Protein AF-A0A920K5Q5-F1 (afdb_monomer)

Structure (mmCIF, N/CA/C/O backbone):
data_AF-A0A920K5Q5-F1
#
_entry.id   AF-A0A920K5Q5-F1
#
loop_
_atom_site.group_PDB
_atom_site.id
_atom_site.type_symbol
_atom_site.label_atom_id
_atom_site.label_alt_id
_atom_site.label_comp_id
_atom_site.label_asym_id
_atom_site.label_entity_id
_atom_site.label_seq_id
_atom_site.pdbx_PDB_ins_code
_atom_site.Cartn_x
_atom_site.Cartn_y
_atom_site.Cartn_z
_atom_site.occupancy
_atom_site.B_iso_or_equiv
_atom_site.auth_seq_id
_atom_site.auth_comp_id
_atom_site.auth_asym_id
_atom_site.auth_atom_id
_atom_site.pdbx_PDB_model_num
ATOM 1 N N . MET A 1 1 ? 4.104 -9.080 5.965 1.00 67.62 1 MET A N 1
ATOM 2 C CA . MET A 1 1 ? 4.917 -7.903 6.341 1.00 67.62 1 MET A CA 1
ATOM 3 C C . MET A 1 1 ? 4.139 -6.595 6.173 1.00 67.62 1 MET A C 1
ATOM 5 O O . MET A 1 1 ? 3.909 -5.953 7.184 1.00 67.62 1 MET A O 1
ATOM 9 N N . CYS A 1 2 ? 3.633 -6.235 4.981 1.00 82.06 2 CYS A N 1
ATOM 10 C CA . CYS A 1 2 ? 2.852 -4.992 4.792 1.00 82.06 2 CYS A CA 1
ATOM 11 C C . CYS A 1 2 ? 1.578 -4.891 5.657 1.00 82.06 2 CYS A C 1
ATOM 13 O O . CYS A 1 2 ? 1.337 -3.847 6.245 1.00 82.06 2 CYS A O 1
ATOM 15 N N . ILE A 1 3 ? 0.800 -5.973 5.799 1.00 90.50 3 ILE A N 1
ATOM 16 C CA . ILE A 1 3 ? -0.436 -5.978 6.612 1.00 90.50 3 ILE A CA 1
ATOM 17 C C . ILE A 1 3 ? -0.135 -5.669 8.090 1.00 90.50 3 ILE A C 1
ATOM 19 O O . ILE A 1 3 ? -0.773 -4.817 8.691 1.00 90.50 3 ILE A O 1
ATOM 23 N N . THR A 1 4 ? 0.901 -6.297 8.654 1.00 93.12 4 THR A N 1
ATOM 24 C CA . THR A 1 4 ? 1.338 -6.056 10.039 1.00 93.12 4 THR A CA 1
ATOM 25 C C . THR A 1 4 ? 1.784 -4.612 10.261 1.00 93.12 4 THR A C 1
ATOM 27 O O . THR A 1 4 ? 1.496 -4.038 11.306 1.00 93.12 4 THR A O 1
ATOM 30 N N . ALA A 1 5 ? 2.472 -4.013 9.283 1.00 92.69 5 ALA A N 1
ATOM 31 C CA . ALA A 1 5 ? 2.877 -2.612 9.357 1.00 92.69 5 ALA A CA 1
ATOM 32 C C . ALA A 1 5 ? 1.661 -1.672 9.356 1.00 92.69 5 ALA A C 1
ATOM 34 O O . ALA A 1 5 ? 1.6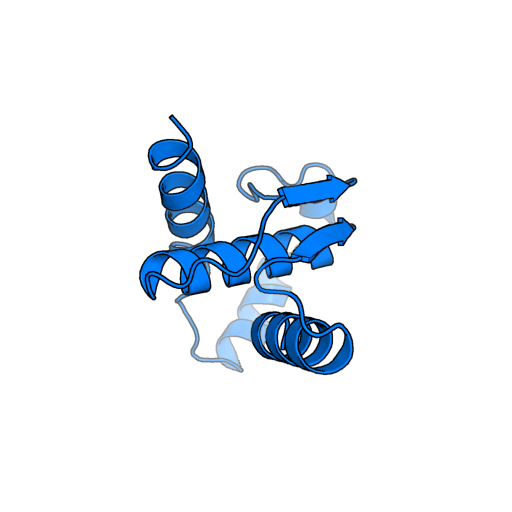02 -0.766 10.181 1.00 92.69 5 ALA A O 1
ATOM 35 N N . ILE A 1 6 ? 0.671 -1.926 8.492 1.00 93.06 6 ILE A N 1
ATOM 36 C CA . ILE A 1 6 ? -0.59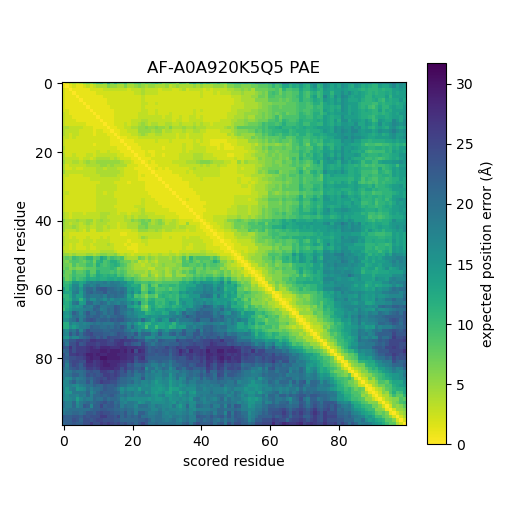9 -1.181 8.465 1.00 93.06 6 ILE A CA 1
ATOM 37 C C . ILE A 1 6 ? -1.292 -1.263 9.831 1.00 93.06 6 ILE A C 1
ATOM 39 O O . ILE A 1 6 ? -1.704 -0.239 10.373 1.00 93.06 6 ILE A O 1
ATOM 43 N N . ASP A 1 7 ? -1.365 -2.460 10.414 1.00 93.50 7 ASP A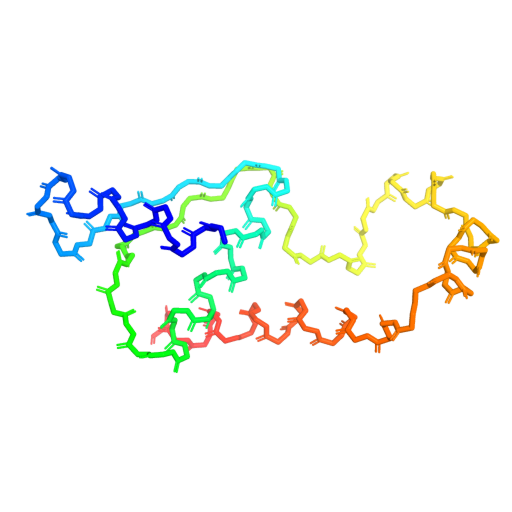 N 1
ATOM 44 C CA . ASP A 1 7 ? -2.001 -2.678 11.715 1.00 93.50 7 ASP A CA 1
ATOM 45 C C . ASP A 1 7 ? -1.273 -1.942 12.847 1.00 93.50 7 ASP A C 1
ATOM 47 O O . ASP A 1 7 ? -1.918 -1.269 13.651 1.00 93.50 7 ASP A O 1
ATOM 51 N N . LYS A 1 8 ? 0.065 -1.978 12.875 1.00 96.06 8 LYS A N 1
ATOM 52 C CA . LYS A 1 8 ? 0.836 -1.260 13.899 1.00 96.06 8 LYS A CA 1
ATOM 53 C C . LYS A 1 8 ? 0.800 0.249 13.752 1.00 96.06 8 LYS A C 1
ATOM 55 O O . LYS A 1 8 ? 0.700 0.936 14.762 1.00 96.06 8 LYS A O 1
ATOM 60 N N . VAL A 1 9 ? 0.833 0.778 12.532 1.00 94.88 9 VAL A N 1
ATOM 61 C CA . VAL A 1 9 ? 0.687 2.225 12.330 1.00 94.88 9 VAL A CA 1
ATOM 62 C C . VAL A 1 9 ? -0.683 2.684 12.823 1.00 94.88 9 VAL A C 1
ATOM 64 O O . VAL A 1 9 ? -0.743 3.675 13.545 1.00 94.88 9 VAL A O 1
ATOM 67 N N . ARG A 1 10 ? -1.761 1.949 12.516 1.00 94.75 10 ARG A N 1
ATOM 68 C CA . ARG A 1 10 ? -3.118 2.250 13.008 1.00 94.75 10 ARG A CA 1
ATOM 69 C C . ARG A 1 10 ? -3.211 2.225 14.530 1.00 94.75 10 ARG A C 1
ATOM 71 O O . ARG A 1 10 ? -3.785 3.141 15.103 1.00 94.75 10 ARG A O 1
ATOM 78 N N . GLU A 1 11 ? -2.614 1.221 15.170 1.00 95.44 11 GLU A N 1
ATOM 79 C CA . GLU A 1 11 ? -2.567 1.103 16.634 1.00 95.44 11 GLU A CA 1
ATOM 80 C C . GLU A 1 11 ? -1.824 2.279 17.281 1.00 95.44 11 GLU A C 1
ATOM 82 O O . GLU A 1 11 ? -2.325 2.872 18.230 1.00 95.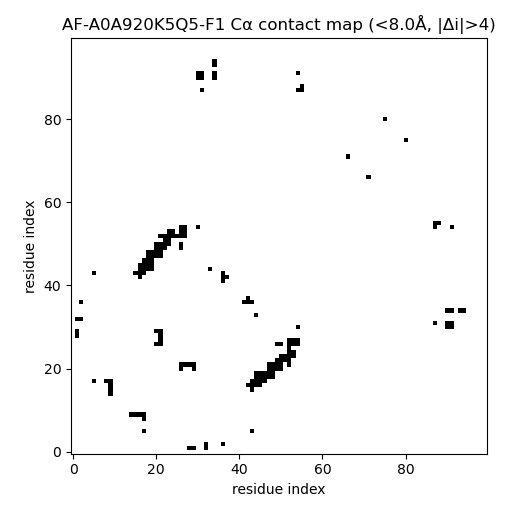44 11 GLU A O 1
ATOM 87 N N . ILE A 1 12 ? -0.665 2.664 16.736 1.00 96.75 12 ILE A N 1
ATOM 88 C CA . ILE A 1 12 ? 0.152 3.769 17.265 1.00 96.75 12 ILE A CA 1
ATOM 89 C C . ILE A 1 12 ? -0.530 5.126 17.058 1.00 96.75 12 ILE A C 1
ATOM 91 O O . ILE A 1 12 ? -0.483 5.985 17.933 1.00 96.75 12 ILE A O 1
ATOM 95 N N . SER A 1 13 ? -1.139 5.335 15.891 1.00 93.94 13 SER A N 1
ATOM 96 C CA . SER A 1 13 ? -1.788 6.606 15.541 1.00 93.94 13 SER A CA 1
ATOM 97 C C . SER A 1 13 ? -3.237 6.710 16.022 1.00 93.94 13 SER A C 1
ATOM 99 O O . SER A 1 13 ? -3.816 7.789 15.946 1.00 93.94 13 SER A O 1
ATOM 101 N N . ASN A 1 14 ? -3.805 5.619 16.545 1.00 94.44 14 ASN A N 1
ATOM 102 C CA . ASN A 1 14 ? -5.187 5.512 17.005 1.00 94.44 14 ASN A CA 1
ATOM 103 C C . ASN A 1 14 ? -6.218 5.971 15.953 1.00 94.44 14 ASN A C 1
ATOM 105 O O . ASN A 1 14 ? -7.158 6.705 16.258 1.00 94.44 14 ASN A O 1
ATOM 109 N N . VAL A 1 15 ? -6.025 5.552 14.697 1.00 95.00 15 VAL A N 1
ATOM 110 C CA . VAL A 1 15 ? -6.920 5.879 13.572 1.00 95.00 15 VAL A CA 1
ATOM 111 C C . VAL A 1 15 ? -7.524 4.631 12.942 1.00 95.00 15 VAL A C 1
ATOM 113 O O . VAL A 1 15 ? -6.882 3.585 12.810 1.00 95.00 15 VAL A O 1
ATOM 116 N N . GLU A 1 16 ? -8.762 4.758 12.466 1.00 92.25 16 GLU A N 1
ATOM 117 C CA . GLU A 1 16 ? -9.446 3.660 11.785 1.00 92.25 16 GLU A CA 1
ATOM 118 C C . GLU A 1 16 ? -8.859 3.362 10.406 1.00 92.25 16 GLU A C 1
ATOM 120 O O . GLU A 1 16 ? -8.805 2.200 10.015 1.00 92.25 16 GLU A O 1
ATOM 125 N N . LYS A 1 17 ? -8.366 4.362 9.674 1.00 93.25 17 LYS A N 1
ATOM 126 C CA . LYS A 1 17 ? -7.799 4.170 8.333 1.00 93.25 17 LYS A CA 1
ATOM 127 C C . LYS A 1 17 ? -6.523 4.968 8.157 1.00 93.25 17 LYS A C 1
ATOM 129 O O . LYS A 1 17 ? -6.381 6.049 8.719 1.00 93.25 17 LYS A O 1
ATOM 134 N N . ILE A 1 18 ? -5.623 4.454 7.326 1.00 93.56 18 ILE A N 1
ATOM 135 C CA . ILE A 1 18 ? -4.378 5.143 6.974 1.00 93.56 18 ILE A CA 1
ATOM 136 C C . ILE A 1 18 ? -4.264 5.356 5.468 1.00 93.56 18 ILE A C 1
ATOM 138 O O . ILE A 1 18 ? -4.789 4.580 4.667 1.00 93.56 18 ILE A O 1
ATOM 142 N N . ASN A 1 19 ? -3.541 6.403 5.084 1.00 94.12 19 ASN A N 1
ATOM 143 C CA . ASN A 1 19 ? -3.074 6.576 3.716 1.00 94.12 19 ASN A CA 1
ATOM 144 C C . ASN A 1 19 ? -1.767 5.802 3.551 1.00 94.12 19 ASN A C 1
ATOM 146 O O . ASN A 1 19 ? -0.900 5.847 4.425 1.00 94.12 19 ASN A O 1
ATOM 150 N N . THR A 1 20 ? -1.628 5.084 2.444 1.00 93.44 20 THR A N 1
ATOM 151 C CA . THR A 1 20 ? -0.459 4.241 2.186 1.00 93.44 20 THR A CA 1
ATOM 152 C C . THR A 1 20 ? 0.227 4.661 0.897 1.00 93.44 20 THR A C 1
ATOM 154 O O . THR A 1 20 ? -0.424 5.071 -0.061 1.00 93.44 20 THR A O 1
ATOM 157 N N . LEU A 1 21 ? 1.556 4.566 0.877 1.00 93.50 21 LEU A N 1
ATOM 158 C CA . LEU A 1 21 ? 2.368 4.873 -0.292 1.00 93.50 21 LEU A CA 1
ATOM 159 C C . LEU A 1 21 ? 3.315 3.711 -0.577 1.00 93.50 21 LEU A C 1
ATOM 161 O O . LEU A 1 21 ? 4.002 3.220 0.320 1.00 93.50 21 LEU A O 1
ATOM 165 N N . GLY A 1 22 ? 3.344 3.279 -1.832 1.00 91.50 22 GLY A N 1
ATOM 166 C CA . GLY A 1 22 ? 4.243 2.253 -2.334 1.00 91.50 22 GLY A CA 1
ATOM 167 C C . GLY A 1 22 ? 5.198 2.823 -3.377 1.00 91.50 22 GLY A C 1
ATOM 168 O O . GLY A 1 22 ? 4.779 3.552 -4.275 1.00 91.50 22 GLY A O 1
ATOM 169 N N . PHE A 1 23 ? 6.479 2.479 -3.259 1.00 90.12 23 PHE A N 1
ATOM 170 C CA . PHE A 1 23 ? 7.527 2.898 -4.187 1.00 90.12 23 PHE A CA 1
ATOM 171 C C . PHE A 1 23 ? 8.244 1.680 -4.775 1.00 90.12 23 PHE A C 1
ATOM 173 O O . PHE A 1 23 ? 8.639 0.777 -4.030 1.00 90.12 23 PHE A O 1
ATOM 180 N N . CYS A 1 24 ? 8.425 1.654 -6.099 1.00 89.25 24 CYS A N 1
ATOM 181 C CA . CYS A 1 24 ? 9.046 0.539 -6.825 1.00 89.25 24 CYS A CA 1
ATOM 182 C C . CYS A 1 24 ? 8.363 -0.812 -6.492 1.00 89.25 24 CYS A C 1
ATOM 184 O O . CYS A 1 24 ? 7.139 -0.926 -6.539 1.00 89.25 24 CYS A O 1
ATOM 186 N N . ILE A 1 25 ? 9.120 -1.842 -6.101 1.00 86.88 25 ILE A N 1
ATOM 187 C CA . ILE A 1 25 ? 8.580 -3.150 -5.683 1.00 86.88 25 ILE A CA 1
ATOM 188 C C . ILE A 1 25 ? 7.664 -3.058 -4.451 1.00 86.88 25 ILE A C 1
ATOM 190 O O . ILE A 1 25 ? 6.785 -3.897 -4.244 1.00 86.88 25 ILE A O 1
ATOM 194 N N . GLY A 1 26 ? 7.841 -2.013 -3.636 1.00 85.19 26 GLY A N 1
ATOM 195 C CA . GLY A 1 26 ? 6.997 -1.744 -2.480 1.00 85.19 26 GLY A CA 1
ATOM 196 C C . GLY A 1 26 ? 5.547 -1.475 -2.872 1.00 85.19 26 GLY A C 1
ATOM 197 O O . GLY A 1 26 ? 4.649 -1.884 -2.142 1.00 85.19 26 GLY A O 1
ATOM 198 N N . GLY A 1 27 ? 5.301 -0.868 -4.039 1.00 86.88 27 GLY A N 1
ATOM 199 C CA . GLY A 1 27 ? 3.944 -0.680 -4.553 1.00 86.88 27 GLY A CA 1
ATOM 200 C C . GLY A 1 27 ? 3.282 -1.990 -4.952 1.00 86.88 27 GLY A C 1
ATOM 201 O O . GLY A 1 27 ? 2.145 -2.229 -4.563 1.00 86.88 27 GLY A O 1
ATOM 202 N N . THR A 1 28 ? 4.010 -2.895 -5.608 1.00 87.94 28 THR A N 1
ATOM 203 C CA . THR A 1 28 ? 3.499 -4.235 -5.928 1.00 87.94 28 THR A CA 1
ATOM 204 C C . THR A 1 28 ? 3.111 -5.004 -4.663 1.00 87.94 28 THR A C 1
ATOM 206 O O . THR A 1 28 ? 2.028 -5.583 -4.580 1.00 87.94 28 THR A O 1
ATOM 209 N N . LEU A 1 29 ? 3.977 -4.987 -3.645 1.00 89.25 29 LEU A N 1
ATOM 210 C CA . LEU A 1 29 ? 3.712 -5.648 -2.365 1.00 89.25 29 LEU A CA 1
ATOM 211 C C . LEU A 1 29 ? 2.530 -5.015 -1.622 1.00 89.25 29 LEU A C 1
ATOM 213 O O . LEU A 1 29 ? 1.717 -5.740 -1.042 1.00 89.25 29 LEU A O 1
ATOM 217 N N . LEU A 1 30 ? 2.419 -3.684 -1.656 1.00 89.88 30 LEU A N 1
ATOM 218 C CA . LEU A 1 30 ? 1.313 -2.944 -1.057 1.00 89.88 30 LEU A CA 1
ATOM 219 C C . LEU A 1 30 ? -0.017 -3.273 -1.744 1.00 89.88 30 LEU A C 1
ATOM 221 O O . LEU A 1 30 ? -0.991 -3.549 -1.050 1.00 89.88 30 LEU A O 1
ATOM 225 N N . SER A 1 31 ? -0.053 -3.340 -3.075 1.00 89.12 31 SER A N 1
ATOM 226 C CA . SER A 1 31 ? -1.248 -3.731 -3.834 1.00 89.12 31 SER A CA 1
ATOM 227 C C . SER A 1 31 ? -1.671 -5.172 -3.552 1.00 89.12 31 SER A C 1
ATOM 229 O O . SER A 1 31 ? -2.853 -5.435 -3.333 1.00 89.12 31 SER A O 1
ATOM 231 N N . CYS A 1 32 ? -0.721 -6.108 -3.461 1.00 89.81 32 CYS A N 1
ATOM 232 C CA . CYS A 1 32 ? -1.014 -7.479 -3.037 1.00 89.81 32 CYS A CA 1
ATOM 233 C C . CYS A 1 32 ? -1.603 -7.522 -1.618 1.00 89.81 32 CYS A C 1
ATOM 235 O O . CYS A 1 32 ? -2.583 -8.224 -1.370 1.00 89.81 32 CYS A O 1
ATOM 237 N N . ALA A 1 33 ? -1.031 -6.759 -0.682 1.00 90.12 33 ALA A N 1
ATOM 238 C CA . ALA A 1 33 ? -1.538 -6.672 0.685 1.00 90.12 33 ALA A CA 1
ATOM 239 C C . ALA A 1 33 ? -2.942 -6.053 0.741 1.00 90.12 33 ALA A C 1
ATOM 241 O O . ALA A 1 33 ? -3.802 -6.580 1.445 1.00 90.12 33 ALA A O 1
ATOM 242 N N . ALA A 1 34 ? -3.192 -4.995 -0.033 1.00 90.19 34 ALA A N 1
ATOM 243 C CA . ALA A 1 34 ? -4.502 -4.367 -0.156 1.00 90.19 34 ALA A CA 1
ATOM 244 C C . ALA A 1 34 ? -5.553 -5.347 -0.700 1.00 90.19 34 ALA A C 1
ATOM 246 O O . ALA A 1 34 ? -6.636 -5.445 -0.131 1.00 90.19 34 ALA A O 1
ATOM 247 N N . GLY A 1 35 ? -5.216 -6.155 -1.712 1.00 89.31 35 GLY A N 1
ATOM 248 C CA . GLY A 1 35 ? -6.110 -7.201 -2.223 1.00 89.31 35 GLY A CA 1
ATOM 249 C C . GLY A 1 35 ? -6.457 -8.268 -1.175 1.00 89.31 35 GLY A C 1
ATOM 250 O O . GLY A 1 35 ? -7.599 -8.723 -1.094 1.00 89.31 35 GLY A O 1
ATOM 251 N N . VAL A 1 36 ? -5.500 -8.645 -0.319 1.00 90.94 36 VAL A N 1
ATOM 252 C CA . VAL A 1 36 ? -5.754 -9.566 0.805 1.00 90.94 36 VAL A CA 1
ATOM 253 C C . VAL A 1 36 ? -6.663 -8.927 1.859 1.00 90.94 36 VAL A C 1
ATOM 255 O O . VAL A 1 36 ? -7.590 -9.582 2.332 1.00 90.94 36 VAL A O 1
ATOM 258 N N . ILE A 1 37 ? -6.424 -7.662 2.209 1.00 89.12 37 ILE A N 1
ATOM 259 C CA . ILE A 1 37 ? -7.228 -6.885 3.166 1.00 89.12 37 ILE A CA 1
ATOM 260 C C . ILE A 1 37 ? -8.675 -6.733 2.665 1.00 89.12 37 ILE A C 1
ATOM 262 O O . ILE A 1 37 ? -9.611 -7.006 3.420 1.00 89.12 37 ILE A O 1
ATOM 266 N N . ALA A 1 38 ? -8.858 -6.413 1.380 1.00 89.25 38 ALA A N 1
ATOM 267 C CA . ALA A 1 38 ? -10.166 -6.316 0.734 1.00 89.25 38 ALA A CA 1
ATOM 268 C C . ALA A 1 38 ? -10.917 -7.658 0.763 1.00 89.25 38 ALA A C 1
ATOM 270 O O . ALA A 1 38 ? -12.072 -7.719 1.179 1.00 89.25 38 ALA A O 1
ATOM 271 N N . LYS A 1 39 ? -10.238 -8.770 0.442 1.00 91.00 39 LYS A N 1
ATOM 272 C CA . LYS A 1 39 ? -10.823 -10.119 0.546 1.00 91.00 39 LYS A CA 1
ATOM 273 C C . LYS A 1 39 ? -11.244 -10.478 1.977 1.00 91.00 39 LYS A C 1
ATOM 275 O O . LYS A 1 39 ? -12.202 -11.223 2.165 1.00 91.00 39 LYS A O 1
ATOM 280 N N . GLN A 1 40 ? -10.540 -9.960 2.983 1.00 91.25 40 GLN A N 1
ATOM 281 C CA . GLN A 1 40 ? -10.885 -10.123 4.399 1.00 91.25 40 GLN A CA 1
ATOM 282 C C . GLN A 1 40 ? -11.986 -9.158 4.872 1.00 91.25 40 GLN A C 1
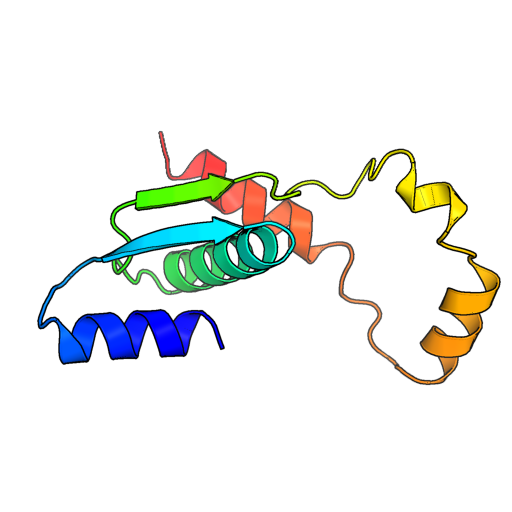ATOM 284 O O . GLN A 1 40 ? -12.335 -9.195 6.050 1.00 91.25 40 GLN A O 1
ATOM 289 N N . LYS A 1 41 ? -12.535 -8.310 3.988 1.00 89.62 41 LYS A N 1
ATOM 290 C CA . LYS A 1 41 ? -13.531 -7.270 4.305 1.00 89.62 41 LYS A CA 1
ATOM 291 C C . LYS A 1 41 ? -13.069 -6.305 5.403 1.00 89.62 41 LYS A C 1
ATOM 293 O O . LYS A 1 41 ? -13.870 -5.826 6.202 1.00 89.62 41 LYS A O 1
ATOM 298 N N . ARG A 1 42 ? -11.761 -6.045 5.471 1.00 89.88 42 ARG A N 1
ATOM 299 C CA . ARG A 1 42 ? -11.166 -5.108 6.427 1.00 89.88 42 ARG A CA 1
ATOM 300 C C . ARG A 1 42 ? -11.039 -3.740 5.759 1.00 89.88 42 ARG A C 1
ATOM 302 O O . ARG A 1 42 ? -10.367 -3.617 4.743 1.00 89.88 42 ARG A O 1
ATOM 309 N N . ASP A 1 43 ? -11.635 -2.714 6.351 1.00 88.25 43 ASP A N 1
ATOM 310 C CA . ASP A 1 43 ? -11.616 -1.350 5.811 1.00 88.25 43 ASP A CA 1
ATOM 311 C C . ASP A 1 43 ? -10.571 -0.489 6.540 1.00 88.25 43 ASP A C 1
ATOM 313 O O . ASP A 1 43 ? -10.878 0.287 7.440 1.00 88.25 43 ASP A O 1
ATOM 317 N N . THR A 1 44 ? -9.292 -0.727 6.232 1.00 90.62 44 THR A N 1
ATOM 318 C CA . THR A 1 44 ? -8.149 -0.179 6.996 1.00 90.62 44 THR A CA 1
ATOM 319 C C . THR A 1 44 ? -7.304 0.823 6.214 1.00 90.62 44 THR A C 1
ATOM 321 O O . THR A 1 44 ? -6.402 1.443 6.780 1.00 90.62 44 THR A O 1
ATOM 324 N N . ILE A 1 45 ? -7.546 0.955 4.909 1.00 90.81 45 ILE A N 1
ATOM 325 C CA . ILE A 1 45 ? -6.776 1.796 3.990 1.00 90.81 45 ILE A CA 1
ATOM 326 C C . ILE A 1 45 ? -7.724 2.838 3.403 1.00 90.81 45 ILE A C 1
ATOM 328 O O . ILE A 1 45 ? -8.727 2.482 2.799 1.00 90.81 45 ILE A O 1
ATOM 332 N N . ASN A 1 46 ? -7.397 4.117 3.573 1.00 93.25 46 ASN A N 1
ATOM 333 C CA . ASN A 1 46 ? -8.186 5.219 3.023 1.00 93.25 46 ASN A CA 1
ATOM 334 C C . ASN A 1 46 ? -7.772 5.560 1.585 1.00 93.25 46 ASN A C 1
ATOM 336 O O . ASN A 1 46 ? -8.612 5.807 0.730 1.00 93.25 46 ASN A O 1
ATOM 340 N N . SER A 1 47 ? -6.466 5.566 1.311 1.00 90.94 47 SER A N 1
ATOM 341 C CA . SER A 1 47 ? -5.932 5.789 -0.032 1.00 90.94 47 SER A CA 1
ATOM 342 C C . SER A 1 47 ? -4.623 5.033 -0.242 1.00 90.94 47 SER A C 1
ATOM 344 O O . SER A 1 47 ? -3.892 4.731 0.712 1.00 90.94 47 SER A O 1
ATOM 346 N N . ILE A 1 48 ? -4.343 4.712 -1.505 1.00 91.69 48 ILE A N 1
ATOM 347 C CA . ILE A 1 48 ? -3.109 4.060 -1.941 1.00 91.69 48 ILE A CA 1
ATOM 348 C C . ILE A 1 48 ? -2.474 4.917 -3.029 1.00 91.69 48 ILE A C 1
ATOM 350 O O . ILE A 1 48 ? -3.045 5.082 -4.104 1.00 91.69 48 ILE A O 1
ATOM 354 N N . THR A 1 49 ? -1.269 5.411 -2.768 1.00 91.62 49 THR A N 1
ATOM 355 C CA . THR A 1 49 ? -0.445 6.113 -3.755 1.00 91.62 49 THR A CA 1
ATOM 356 C C . THR A 1 49 ? 0.651 5.179 -4.250 1.00 91.62 49 THR A C 1
ATOM 358 O O . THR A 1 49 ? 1.437 4.657 -3.461 1.00 91.62 49 THR A O 1
ATOM 361 N N . LEU A 1 50 ? 0.730 4.974 -5.563 1.00 89.25 50 LEU A N 1
ATOM 362 C CA . LEU A 1 50 ? 1.734 4.119 -6.193 1.00 89.25 50 LEU A CA 1
ATOM 363 C C . LEU A 1 50 ? 2.677 4.974 -7.030 1.00 89.25 50 LE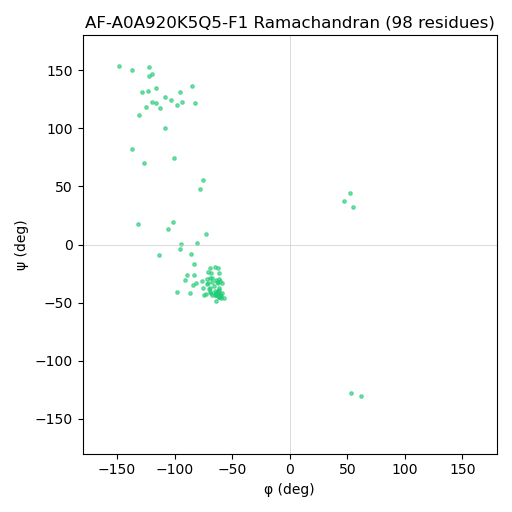U A C 1
ATOM 365 O O . LEU A 1 50 ? 2.259 5.601 -7.999 1.00 89.25 50 LEU A O 1
ATOM 369 N N . MET A 1 51 ? 3.955 4.988 -6.662 1.00 85.06 51 MET A N 1
ATOM 370 C CA . MET A 1 51 ? 4.969 5.788 -7.342 1.00 85.06 51 MET A CA 1
ATOM 371 C C . MET A 1 51 ? 6.009 4.874 -7.985 1.00 85.06 51 MET A C 1
ATOM 373 O O . MET A 1 51 ? 6.614 4.038 -7.309 1.00 85.06 51 MET A O 1
ATOM 377 N N . ALA A 1 52 ? 6.176 5.002 -9.306 1.00 82.12 52 ALA A N 1
ATOM 378 C CA . ALA A 1 52 ? 7.097 4.192 -10.115 1.00 82.12 52 ALA A CA 1
ATOM 379 C C . ALA A 1 52 ? 7.000 2.676 -9.828 1.00 82.12 52 ALA A C 1
ATOM 381 O O . ALA A 1 52 ? 8.007 1.975 -9.763 1.00 82.12 52 ALA A O 1
ATOM 382 N N . SER A 1 53 ? 5.786 2.181 -9.577 1.00 79.56 53 SER A N 1
ATOM 383 C CA . SER A 1 53 ? 5.540 0.797 -9.171 1.00 79.56 53 SER A CA 1
ATOM 384 C C . SER A 1 53 ? 4.881 0.033 -10.310 1.00 79.56 53 SER A C 1
ATOM 386 O O . SER A 1 53 ? 3.851 0.459 -10.830 1.00 79.56 53 SER A O 1
ATOM 388 N N . LEU A 1 54 ? 5.466 -1.101 -10.689 1.00 77.81 54 LEU A N 1
ATOM 389 C CA . LEU A 1 54 ? 4.887 -1.992 -11.689 1.00 77.81 54 LEU A CA 1
ATOM 390 C C . LEU A 1 54 ? 3.839 -2.885 -11.020 1.00 77.81 54 LEU A C 1
ATOM 392 O O . LEU A 1 54 ? 4.134 -3.606 -10.065 1.00 77.81 54 LEU A O 1
ATOM 396 N N . LEU A 1 55 ? 2.607 -2.816 -11.513 1.00 75.69 55 LEU A N 1
ATOM 397 C CA . LEU A 1 55 ? 1.536 -3.728 -11.113 1.00 75.69 55 LEU A CA 1
ATOM 398 C C . LEU A 1 55 ? 1.387 -4.866 -12.120 1.00 75.69 55 LEU A C 1
ATOM 400 O O . LEU A 1 55 ? 1.253 -6.020 -11.731 1.00 75.69 55 LEU A O 1
ATOM 404 N N . GLU A 1 56 ? 1.481 -4.544 -13.408 1.00 72.94 56 GLU A N 1
ATOM 405 C CA . GLU A 1 56 ? 1.421 -5.518 -14.488 1.00 72.94 56 GLU A CA 1
ATOM 406 C C . GLU A 1 56 ? 2.838 -5.878 -14.949 1.00 72.94 56 GLU A C 1
ATOM 408 O O . GLU A 1 56 ? 3.605 -5.013 -15.372 1.00 72.94 56 GLU A O 1
ATOM 413 N N . PHE A 1 57 ? 3.184 -7.162 -14.849 1.00 73.44 57 PHE A N 1
ATOM 414 C CA . PHE A 1 57 ? 4.504 -7.693 -15.211 1.00 73.44 57 PHE A CA 1
ATOM 415 C C . PHE A 1 57 ? 4.474 -8.476 -16.531 1.00 73.44 57 PHE A C 1
ATOM 417 O O . PHE A 1 57 ? 5.430 -9.182 -16.842 1.00 73.44 57 PHE A O 1
ATOM 424 N N . SER A 1 58 ? 3.400 -8.373 -17.319 1.00 72.56 58 SER A N 1
ATOM 425 C CA . SER A 1 58 ? 3.333 -8.983 -18.655 1.00 72.56 58 SER A CA 1
ATOM 426 C C . SER A 1 58 ? 4.365 -8.390 -19.626 1.00 72.56 58 SER A C 1
ATOM 428 O O . SER A 1 58 ? 4.894 -9.101 -20.485 1.00 72.56 58 SER A O 1
ATOM 430 N N . ASP A 1 59 ? 4.724 -7.112 -19.462 1.00 69.75 59 ASP A N 1
ATOM 431 C CA . ASP A 1 59 ? 5.801 -6.483 -20.230 1.00 69.75 59 ASP A CA 1
ATOM 432 C C . ASP A 1 59 ? 6.726 -5.604 -19.367 1.00 69.75 59 ASP A C 1
ATOM 434 O O . ASP A 1 59 ? 6.579 -4.385 -19.323 1.00 69.75 59 ASP A O 1
ATOM 438 N N . PRO A 1 60 ? 7.719 -6.196 -18.675 1.00 66.12 60 PRO A N 1
ATOM 439 C CA . PRO A 1 60 ? 8.677 -5.460 -17.846 1.00 66.12 60 PRO A CA 1
ATOM 440 C C . PRO A 1 60 ? 9.716 -4.650 -18.650 1.00 66.12 60 PRO A C 1
ATOM 442 O O . PRO A 1 60 ? 10.679 -4.137 -18.074 1.00 66.12 60 PRO A O 1
ATOM 445 N N . GLY A 1 61 ? 9.552 -4.537 -19.974 1.00 73.06 61 GLY A N 1
ATOM 446 C CA . GLY A 1 61 ? 10.410 -3.741 -20.846 1.00 73.06 61 GLY A CA 1
ATOM 447 C C . GLY A 1 61 ? 11.863 -4.219 -20.851 1.00 73.06 61 GLY A C 1
ATOM 448 O O . GLY A 1 61 ? 12.144 -5.410 -21.004 1.00 73.06 61 GLY A O 1
ATOM 449 N N . ILE A 1 62 ? 12.801 -3.285 -20.663 1.00 70.56 62 ILE A N 1
ATOM 450 C CA . ILE A 1 62 ? 14.246 -3.546 -20.769 1.00 70.56 62 ILE A CA 1
ATOM 451 C C . ILE A 1 62 ? 14.755 -4.564 -19.742 1.00 70.56 62 ILE A C 1
ATOM 453 O O . ILE A 1 62 ? 15.782 -5.190 -19.964 1.00 70.56 62 ILE A O 1
ATOM 457 N N . LEU A 1 63 ? 14.024 -4.796 -18.647 1.00 64.00 63 LEU A N 1
ATOM 458 C CA . LEU A 1 63 ? 14.393 -5.793 -17.640 1.00 64.00 63 LEU A CA 1
ATOM 459 C C . LEU A 1 63 ? 14.361 -7.230 -18.184 1.00 64.00 63 LEU A C 1
ATOM 461 O O . LEU A 1 63 ? 15.023 -8.094 -17.613 1.00 64.00 63 LEU A O 1
ATOM 465 N N . LYS A 1 64 ? 13.661 -7.490 -19.301 1.00 60.00 64 LYS A N 1
ATOM 466 C CA . LYS A 1 64 ? 13.648 -8.813 -19.950 1.00 60.00 64 LYS A CA 1
ATOM 467 C C . LYS A 1 64 ? 15.044 -9.282 -20.363 1.00 60.00 64 LYS A C 1
ATOM 469 O O . LYS A 1 64 ? 15.313 -10.471 -20.270 1.00 60.00 64 LYS A O 1
ATOM 474 N N . ILE A 1 65 ? 15.945 -8.375 -20.757 1.00 71.75 65 ILE A N 1
ATOM 475 C CA . ILE A 1 65 ? 17.294 -8.752 -21.225 1.00 71.75 65 ILE A CA 1
ATOM 476 C C . ILE A 1 65 ? 18.184 -9.301 -20.101 1.00 71.75 65 ILE A C 1
ATOM 478 O O . ILE A 1 65 ? 19.168 -9.978 -20.372 1.00 71.75 65 ILE A O 1
ATOM 482 N N . PHE A 1 66 ? 17.847 -9.002 -18.842 1.00 66.44 66 PHE A N 1
ATOM 483 C CA . PHE A 1 66 ? 18.590 -9.452 -17.663 1.00 66.44 66 PHE A CA 1
ATOM 484 C C . PHE A 1 66 ? 18.012 -10.734 -17.048 1.00 66.44 66 PHE A C 1
ATOM 486 O O . PHE A 1 66 ? 18.567 -11.255 -16.081 1.00 66.44 66 PHE A O 1
ATOM 493 N N . ILE A 1 67 ? 16.896 -11.239 -17.581 1.00 67.69 67 ILE A N 1
ATOM 494 C CA . ILE A 1 67 ? 16.203 -12.423 -17.080 1.00 67.69 67 ILE A CA 1
ATOM 495 C C . ILE A 1 67 ? 16.420 -13.558 -18.080 1.00 67.69 67 ILE A C 1
ATOM 497 O O . ILE A 1 67 ? 15.754 -13.638 -19.107 1.00 67.69 67 ILE A O 1
ATOM 501 N N . ASP A 1 68 ? 17.354 -14.448 -17.756 1.00 74.56 68 ASP A N 1
ATOM 502 C CA . ASP A 1 68 ? 17.652 -15.625 -18.569 1.00 74.56 68 ASP A CA 1
ATOM 503 C C . A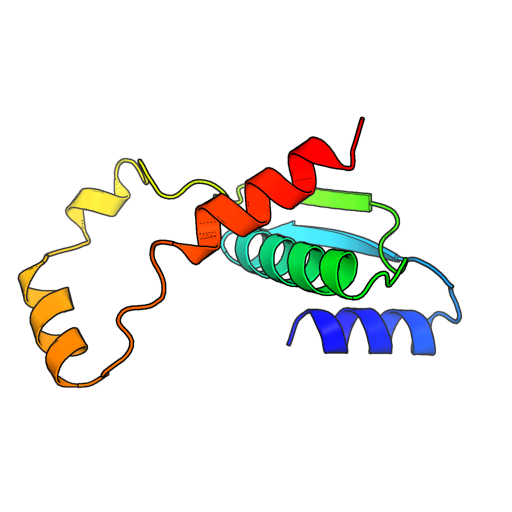SP A 1 68 ? 16.896 -16.866 -18.054 1.00 74.56 68 ASP A C 1
ATOM 505 O O . ASP A 1 68 ? 16.934 -17.184 -16.858 1.00 74.56 68 ASP A O 1
ATOM 509 N N . GLU A 1 69 ? 16.220 -17.597 -18.945 1.00 67.06 69 GLU A N 1
ATOM 510 C CA . GLU A 1 69 ? 15.429 -18.784 -18.581 1.00 67.06 69 GLU A CA 1
ATOM 511 C C . GLU A 1 69 ? 16.276 -19.905 -17.962 1.00 67.06 69 GLU A C 1
ATOM 513 O O . GLU A 1 69 ? 15.783 -20.641 -17.098 1.00 67.06 69 GLU A O 1
ATOM 518 N N . SER A 1 70 ? 17.557 -20.026 -18.327 1.00 66.00 70 SER A N 1
ATOM 519 C CA . SER A 1 70 ? 18.446 -21.037 -17.743 1.00 66.00 70 SER A CA 1
ATOM 520 C C . SER A 1 70 ? 18.750 -20.726 -16.272 1.00 66.00 70 SER A C 1
ATOM 522 O O . SER A 1 70 ? 18.724 -21.630 -15.427 1.00 66.00 70 SER A O 1
ATOM 524 N N . SER A 1 71 ? 18.897 -19.440 -15.931 1.00 62.03 71 SER A N 1
ATOM 525 C CA . SER A 1 71 ? 19.060 -18.973 -14.548 1.00 62.03 71 SER A CA 1
ATOM 526 C C . SER A 1 71 ? 17.806 -19.215 -13.692 1.00 62.03 71 SER A C 1
ATOM 528 O O . SER A 1 71 ? 17.906 -19.591 -12.517 1.00 62.03 71 SER A O 1
ATOM 530 N N . ILE A 1 72 ? 16.613 -19.086 -14.285 1.00 65.25 72 ILE A N 1
ATOM 531 C CA . ILE A 1 72 ? 15.332 -19.372 -13.623 1.00 65.25 72 ILE A CA 1
ATOM 532 C C . ILE A 1 72 ? 15.133 -20.883 -13.457 1.00 65.25 72 ILE A C 1
ATOM 534 O O . ILE A 1 72 ? 14.721 -21.328 -12.386 1.00 65.25 72 ILE A O 1
ATOM 538 N N . SER A 1 73 ? 15.458 -21.687 -14.472 1.00 61.69 73 SER A N 1
ATOM 539 C CA . SER A 1 73 ? 15.351 -23.154 -14.447 1.00 61.69 73 SER A CA 1
ATOM 540 C C . SER A 1 73 ? 16.253 -23.782 -13.381 1.00 61.69 73 SER A C 1
ATOM 542 O O . SER A 1 73 ? 15.825 -24.675 -12.640 1.00 61.69 73 SER A O 1
ATOM 544 N N . MET A 1 74 ? 17.472 -23.257 -13.221 1.00 59.41 74 MET A N 1
ATOM 545 C CA . MET A 1 74 ? 18.391 -23.684 -12.164 1.00 59.41 74 MET A CA 1
ATOM 546 C C . MET A 1 74 ? 17.819 -23.397 -10.765 1.00 59.41 74 MET A C 1
ATOM 548 O O . MET A 1 74 ? 17.870 -24.262 -9.891 1.00 59.41 74 MET A O 1
ATOM 552 N N . ARG A 1 75 ? 17.187 -22.230 -10.564 1.00 55.75 75 ARG A N 1
ATOM 553 C CA . ARG A 1 75 ? 16.505 -21.873 -9.303 1.00 55.75 75 ARG A CA 1
ATOM 554 C C . ARG A 1 75 ? 15.199 -22.647 -9.084 1.00 55.75 75 ARG A C 1
ATOM 556 O O . ARG A 1 75 ? 14.877 -22.992 -7.949 1.00 55.75 75 ARG A O 1
ATOM 563 N N . GLY A 1 76 ? 14.460 -22.961 -10.148 1.00 54.50 76 GLY A N 1
ATOM 564 C CA . GLY A 1 76 ? 13.199 -23.710 -10.107 1.00 54.50 76 GLY A CA 1
ATOM 565 C C . GLY A 1 76 ? 13.367 -25.179 -9.713 1.00 54.50 76 GLY A C 1
ATOM 566 O O . GLY A 1 76 ? 12.452 -25.767 -9.139 1.00 54.50 76 GLY A O 1
ATOM 567 N N . LYS A 1 77 ? 14.553 -25.758 -9.942 1.00 51.44 77 LYS A N 1
ATOM 568 C CA . LYS A 1 77 ? 14.922 -27.069 -9.382 1.00 51.44 77 LYS A CA 1
ATOM 569 C C . LYS A 1 77 ? 15.156 -27.017 -7.867 1.00 51.44 77 LYS A C 1
ATOM 571 O O . LYS A 1 77 ? 14.987 -28.038 -7.210 1.00 51.44 77 LYS A O 1
ATOM 576 N N . LEU A 1 78 ? 15.485 -25.845 -7.316 1.00 50.41 78 LEU A N 1
ATOM 577 C CA . LEU A 1 78 ? 15.710 -25.646 -5.883 1.00 50.41 78 LEU A CA 1
ATOM 578 C C . LEU A 1 78 ? 14.427 -25.283 -5.109 1.00 50.41 78 LEU A C 1
ATOM 580 O O . LEU A 1 78 ? 14.338 -25.591 -3.927 1.00 50.41 78 LEU A O 1
ATOM 584 N N . ASN A 1 79 ? 13.421 -24.671 -5.751 1.00 47.31 79 ASN A N 1
ATOM 585 C CA . ASN A 1 79 ? 12.175 -24.246 -5.096 1.00 47.31 79 ASN A CA 1
ATOM 586 C C . ASN A 1 79 ? 10.913 -24.688 -5.858 1.00 47.31 79 ASN A C 1
ATOM 588 O O . ASN A 1 79 ? 10.569 -24.171 -6.921 1.00 47.31 79 ASN A O 1
ATOM 592 N N . ARG A 1 80 ? 10.169 -25.621 -5.252 1.00 41.19 80 ARG A N 1
ATOM 593 C CA . ARG A 1 80 ? 8.922 -26.234 -5.747 1.00 41.19 80 ARG A CA 1
ATOM 594 C C . ARG A 1 80 ? 7.698 -25.302 -5.619 1.00 41.19 80 ARG A C 1
ATOM 596 O O . ARG A 1 80 ? 6.683 -25.694 -5.051 1.00 41.19 80 ARG A O 1
ATOM 603 N N . THR A 1 81 ? 7.746 -24.087 -6.174 1.00 44.25 81 THR A N 1
ATOM 604 C CA . THR A 1 81 ? 6.658 -23.089 -6.025 1.00 44.25 81 THR A CA 1
ATOM 605 C C . THR A 1 81 ? 6.161 -22.547 -7.373 1.00 44.25 81 THR A C 1
ATOM 607 O O . THR A 1 81 ? 6.352 -21.384 -7.715 1.00 44.25 81 THR A O 1
ATOM 610 N N . LYS A 1 82 ? 5.468 -23.380 -8.163 1.00 38.81 82 LYS A N 1
ATOM 611 C CA . LYS A 1 82 ? 4.834 -22.987 -9.445 1.00 38.81 82 LYS A CA 1
ATOM 612 C C . LYS A 1 82 ? 3.506 -22.217 -9.277 1.00 38.81 82 LYS A C 1
ATOM 614 O O . LYS A 1 82 ? 2.513 -22.562 -9.911 1.00 38.81 82 LYS A O 1
ATOM 619 N N . ARG A 1 83 ? 3.434 -21.197 -8.413 1.00 39.56 83 ARG A N 1
ATOM 620 C CA . ARG A 1 83 ? 2.154 -20.507 -8.116 1.00 39.56 83 ARG A CA 1
ATOM 621 C C . ARG A 1 83 ? 2.199 -18.975 -8.161 1.00 39.56 83 ARG A C 1
ATOM 623 O O . ARG A 1 83 ? 1.289 -18.344 -7.645 1.00 39.56 83 ARG A O 1
ATOM 630 N N . CYS A 1 84 ? 3.209 -18.374 -8.792 1.00 38.75 84 CYS A N 1
ATOM 631 C CA . CYS A 1 84 ? 3.357 -16.911 -8.813 1.00 38.75 84 CYS A CA 1
ATOM 632 C C . CYS A 1 84 ? 2.669 -16.210 -10.005 1.00 38.75 84 CYS A C 1
ATOM 634 O O . CYS A 1 84 ? 2.178 -15.102 -9.833 1.00 38.75 84 CYS A O 1
ATOM 636 N N . HIS A 1 85 ? 2.554 -16.840 -11.184 1.00 39.12 85 HIS A N 1
ATOM 637 C CA . HIS A 1 85 ? 2.056 -16.150 -12.394 1.00 39.12 85 HIS A CA 1
ATOM 638 C C . HIS A 1 85 ? 0.545 -15.839 -12.393 1.00 39.12 85 HIS A C 1
ATOM 640 O O . HIS A 1 85 ? 0.136 -14.835 -12.958 1.00 39.12 85 HIS A O 1
ATOM 646 N N . ALA A 1 86 ? -0.295 -16.642 -11.729 1.00 39.97 86 ALA A N 1
ATOM 647 C CA . ALA A 1 86 ? -1.751 -16.420 -11.719 1.00 39.97 86 ALA A CA 1
ATOM 648 C C . ALA A 1 86 ? -2.226 -15.384 -10.674 1.00 39.97 86 ALA A C 1
ATOM 650 O O . ALA A 1 86 ? -3.356 -14.896 -10.735 1.00 39.97 86 ALA A O 1
ATOM 651 N N . TRP A 1 87 ? -1.386 -15.063 -9.685 1.00 42.03 87 TRP A N 1
ATOM 652 C CA . TRP A 1 87 ? -1.795 -14.267 -8.522 1.00 42.03 87 TRP A CA 1
ATOM 653 C C . TRP A 1 87 ? -1.747 -12.758 -8.764 1.00 42.03 87 TRP A C 1
ATOM 655 O O . TRP A 1 87 ? -2.621 -12.045 -8.279 1.00 42.03 87 TRP A O 1
ATOM 665 N N . ILE A 1 88 ? -0.780 -12.278 -9.548 1.00 49.06 88 ILE A N 1
ATOM 666 C CA . ILE A 1 88 ? -0.581 -10.841 -9.789 1.00 49.06 88 ILE A CA 1
ATOM 667 C C . ILE A 1 88 ? -1.786 -10.234 -10.531 1.00 49.06 88 ILE A C 1
ATOM 669 O O . ILE A 1 88 ? -2.373 -9.270 -10.045 1.00 49.06 88 ILE A O 1
ATOM 673 N N . GLY A 1 89 ? -2.245 -10.859 -11.622 1.00 44.66 89 GLY A N 1
ATOM 674 C CA . GLY A 1 89 ? -3.388 -10.358 -12.402 1.00 44.66 89 GLY A CA 1
ATOM 675 C C . GLY A 1 89 ? -4.746 -10.461 -11.688 1.00 44.66 89 GLY A C 1
ATOM 676 O O . GLY A 1 89 ? -5.629 -9.631 -11.897 1.00 44.66 89 GLY A O 1
ATOM 677 N N . THR A 1 90 ? -4.925 -11.442 -10.797 1.00 50.50 90 THR A N 1
ATOM 678 C CA . THR A 1 90 ? -6.188 -11.603 -10.050 1.00 50.50 90 THR A CA 1
ATOM 679 C C . THR A 1 90 ? -6.322 -10.559 -8.937 1.00 50.50 90 THR A C 1
ATOM 681 O O . THR A 1 90 ? -7.410 -10.033 -8.712 1.00 50.50 90 THR A O 1
ATOM 684 N N . CYS A 1 91 ? -5.221 -10.210 -8.259 1.00 46.47 91 CYS A N 1
ATOM 685 C CA . CYS A 1 91 ? -5.231 -9.187 -7.209 1.00 46.47 91 CYS A CA 1
ATOM 686 C C . CYS A 1 91 ? -5.513 -7.777 -7.752 1.00 46.47 91 CYS A C 1
ATOM 688 O O . CYS A 1 91 ? -6.154 -6.988 -7.063 1.00 46.47 91 CYS A O 1
ATOM 690 N N . ILE A 1 92 ? -5.081 -7.476 -8.980 1.00 50.69 92 ILE A N 1
ATOM 691 C CA . ILE A 1 92 ? -5.330 -6.183 -9.636 1.00 50.69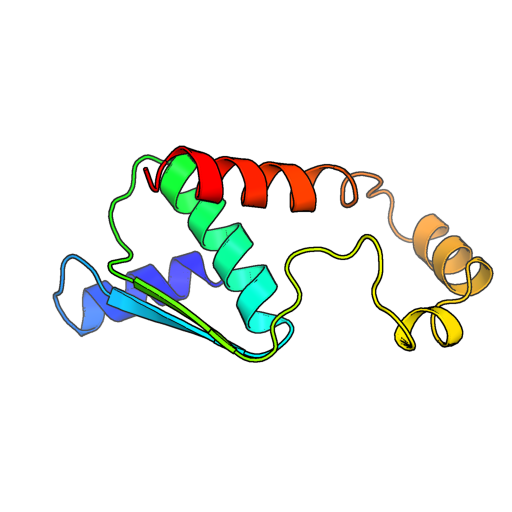 92 ILE A CA 1
ATOM 692 C C . ILE A 1 92 ? -6.781 -6.070 -10.115 1.00 50.69 92 ILE A C 1
ATOM 694 O O . ILE A 1 92 ? -7.422 -5.051 -9.868 1.00 50.69 92 ILE A O 1
ATOM 698 N N . ASN A 1 93 ? -7.336 -7.125 -10.723 1.00 40.09 93 ASN A N 1
ATOM 699 C CA . ASN A 1 93 ? -8.735 -7.119 -11.169 1.00 40.09 93 ASN A CA 1
ATOM 700 C C . ASN A 1 93 ? -9.733 -6.979 -10.008 1.00 40.09 93 ASN A C 1
ATOM 702 O O . ASN A 1 93 ? -10.763 -6.330 -10.171 1.00 40.09 93 ASN A O 1
ATOM 706 N N . LEU A 1 94 ? -9.412 -7.512 -8.822 1.00 44.84 94 LEU A N 1
ATOM 707 C CA . LEU A 1 94 ? -10.230 -7.314 -7.620 1.00 44.84 94 LEU A CA 1
ATOM 708 C C . LEU A 1 94 ? -10.207 -5.854 -7.122 1.00 44.84 94 LEU A C 1
ATOM 710 O O . LEU A 1 94 ? -11.173 -5.399 -6.525 1.00 44.84 94 LEU A O 1
ATOM 714 N N . PHE A 1 95 ? -9.118 -5.116 -7.370 1.00 43.50 95 PHE A N 1
ATOM 715 C CA . PHE A 1 95 ? -8.976 -3.712 -6.965 1.00 43.50 95 PHE A CA 1
ATOM 716 C C . PHE A 1 95 ? -9.675 -2.744 -7.934 1.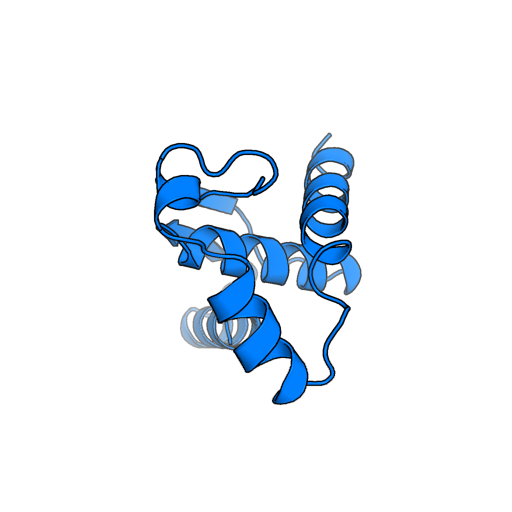00 43.50 95 PHE A C 1
ATOM 718 O O . PHE A 1 95 ? -10.198 -1.722 -7.507 1.00 43.50 95 PHE A O 1
ATOM 725 N N . ILE A 1 96 ? -9.718 -3.068 -9.232 1.00 46.28 96 ILE A N 1
ATOM 726 C CA . ILE A 1 96 ? -10.378 -2.232 -10.251 1.00 46.28 96 ILE A CA 1
ATOM 727 C C . ILE A 1 96 ? -11.911 -2.363 -10.198 1.00 46.28 96 ILE A C 1
ATOM 729 O O . ILE A 1 96 ? -12.605 -1.396 -10.499 1.00 46.28 96 ILE A O 1
ATOM 733 N N . PHE A 1 97 ? -12.457 -3.522 -9.806 1.00 31.67 97 PHE A N 1
ATOM 734 C CA . PHE A 1 97 ? -13.909 -3.754 -9.849 1.00 31.67 97 PHE A CA 1
ATOM 735 C C . PHE A 1 97 ? -14.677 -3.213 -8.626 1.00 31.67 97 PHE A C 1
ATOM 737 O O . PHE A 1 97 ? -15.841 -2.860 -8.766 1.00 31.67 97 PHE A O 1
ATOM 744 N N . GLU A 1 98 ? -14.035 -3.083 -7.459 1.00 34.34 98 GLU A N 1
ATOM 745 C CA . GLU A 1 98 ? -14.674 -2.577 -6.225 1.00 34.34 98 GLU A CA 1
ATOM 746 C C . GLU A 1 98 ? -14.476 -1.057 -6.010 1.00 34.34 98 GLU A C 1
ATOM 748 O O . GLU A 1 98 ? -14.915 -0.502 -5.006 1.00 34.34 98 GLU A O 1
ATOM 753 N N . ALA A 1 99 ? -13.786 -0.376 -6.935 1.00 32.38 99 ALA A N 1
ATOM 754 C CA . ALA A 1 99 ? -13.528 1.069 -6.902 1.00 32.38 99 ALA A CA 1
ATOM 755 C C . ALA A 1 99 ? -14.454 1.877 -7.839 1.00 32.38 99 ALA A C 1
ATOM 757 O O . ALA A 1 99 ? -14.122 3.009 -8.201 1.00 32.38 99 ALA A O 1
ATOM 758 N N . ARG A 1 100 ? -15.594 1.301 -8.247 1.00 34.56 100 ARG A N 1
ATOM 759 C CA . ARG A 1 100 ? -16.649 1.982 -9.008 1.00 34.56 100 ARG A CA 1
ATOM 760 C C . ARG A 1 100 ? -17.964 1.998 -8.240 1.00 34.56 100 ARG A C 1
ATOM 762 O O . ARG A 1 100 ? -18.292 0.963 -7.628 1.00 34.56 100 ARG A O 1
#

Mean predicted aligned error: 11.1 Å

Nearest PDB structures (foldseek):
  5hz2-assembly1_A  TM=8.666E-01  e=3.059E-05  Cupriavidus necator H16
  6k3c-assembly1_A  TM=9.424E-01  e=9.899E-05  Chromobacterium sp. USM2
  5xav-assembly1_A  TM=8.320E-01  e=6.270E-05  Chromobacterium sp. USM2
  5xav-assembly1_B  TM=8.316E-01  e=9.274E-05  Chromobacterium sp. USM2
  6k3c-assembly1_B  TM=7.351E-01  e=3.486E-05  Chromobacterium sp. USM2

Foldseek 3Di:
DLLVVLVVVCVVVVDQEDAEEAEACRLLVNLLSVLVCVVVVRPHYPYYHYYNYDLDPPDPDPCVVVDDVVVVVVVCVVDVDPDDPVRSVVSVVSVVPVPD

pLDDT: mean 73.54, std 20.39, range [31.67, 96.75]

Radius of gyration: 16.09 Å; Cα contacts (8 Å, |Δi|>4): 86; chains: 1; bounding box: 36×34×38 Å

Solvent-accessible surface area (backbone atoms only — not comparable to full-atom values): 6069 Å² total; per-residue (Å²): 109,66,60,61,51,54,52,49,51,29,64,75,70,73,44,77,53,42,77,44,77,18,55,36,73,46,18,36,52,45,48,52,41,48,37,53,36,52,75,67,71,50,82,49,67,73,46,80,46,72,44,83,38,66,72,71,72,92,70,64,62,79,59,54,83,77,60,53,68,68,65,48,52,62,51,49,76,75,46,97,69,96,68,65,83,72,50,53,65,52,35,50,54,58,56,65,65,72,74,112

Secondary structure (DSSP, 8-state):
-HHHHHHHHHHHHT-S-EEEEEETHHHHHHHHHHHHHHHTT---EEEEEEES-----S--GGGGGG--HHHHHHHHTT-----SHHHHHHHHHHHHHS--

Sequence (100 aa):
MCITAIDKVREISNVEKINTLGFCIGGTLLSCAAGVIAKQKRDTINSITLMASLLEFSDPGILKIFIDESSISMRGKLNRTKRCHAWIGTCINLFIFEAR